Protein AF-I4C587-F1 (afdb_monomer_lite)

Organism: Desulfomonile tiedjei (strain ATCC 49306 / DSM 6799 / DCB-1) (NCBI:txid706587)

Radius of gyration: 23.55 Å; chains: 1; bounding box: 56×38×64 Å

pLDDT: mean 88.12, std 14.65, range [43.25, 98.5]

InterPro domains:
  IPR009875 PilZ domain [PF07238] (71-167)

Structure (mmCIF, N/CA/C/O backbone):
data_AF-I4C587-F1
#
_entry.id   AF-I4C587-F1
#
loop_
_atom_site.group_PDB
_atom_site.id
_atom_site.type_symbol
_atom_site.label_atom_id
_atom_site.label_alt_id
_atom_site.label_comp_id
_atom_site.label_asym_id
_atom_site.label_entity_id
_atom_site.label_seq_id
_atom_site.pdbx_PDB_ins_code
_atom_site.Cartn_x
_atom_site.Cartn_y
_atom_site.Cartn_z
_atom_site.occupancy
_atom_site.B_iso_or_equiv
_atom_site.auth_seq_id
_atom_site.auth_comp_id
_atom_site.auth_asym_id
_atom_site.auth_atom_id
_atom_site.pdbx_PDB_model_num
ATOM 1 N N . MET A 1 1 ? -19.694 -10.422 37.965 1.00 47.38 1 MET A N 1
ATOM 2 C CA . MET A 1 1 ? -20.805 -9.453 37.829 1.00 47.38 1 MET A CA 1
ATOM 3 C C . MET A 1 1 ? -20.218 -8.095 37.469 1.00 47.38 1 MET A C 1
ATOM 5 O O . MET A 1 1 ? -19.535 -7.509 38.295 1.00 47.38 1 MET A O 1
ATOM 9 N N . THR A 1 2 ? -20.396 -7.613 36.239 1.00 57.72 2 THR A N 1
ATOM 10 C CA . THR A 1 2 ? -19.932 -6.272 35.842 1.00 57.72 2 THR A CA 1
ATOM 11 C C . THR A 1 2 ? -20.963 -5.234 36.280 1.00 57.72 2 THR A C 1
ATOM 13 O O . THR A 1 2 ? -22.102 -5.265 35.811 1.00 57.72 2 THR A O 1
ATOM 16 N N . CYS A 1 3 ? -20.589 -4.334 37.190 1.00 66.44 3 CYS A N 1
ATOM 17 C CA . CYS A 1 3 ? -21.449 -3.233 3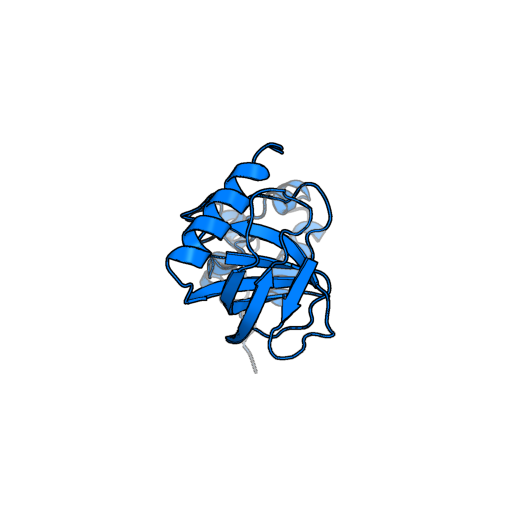7.618 1.00 66.44 3 CYS A CA 1
ATOM 18 C C . CYS A 1 3 ? -21.758 -2.332 36.408 1.00 66.44 3 CYS A C 1
ATOM 20 O O . CYS A 1 3 ? -20.849 -1.767 35.800 1.00 66.44 3 CYS A O 1
ATOM 22 N N . ARG A 1 4 ? -23.035 -2.234 36.009 1.00 71.19 4 ARG A N 1
ATOM 23 C CA . ARG A 1 4 ? -23.452 -1.359 34.904 1.00 71.19 4 ARG A CA 1
ATOM 24 C C . ARG A 1 4 ? -23.369 0.093 35.369 1.00 71.19 4 ARG A C 1
ATOM 26 O O . ARG A 1 4 ? -24.215 0.547 36.138 1.00 71.19 4 ARG A O 1
ATOM 33 N N . LYS A 1 5 ? -22.371 0.829 34.881 1.00 82.25 5 LYS A N 1
ATOM 34 C CA . LYS A 1 5 ? -22.248 2.273 35.107 1.00 82.25 5 LYS A CA 1
ATOM 35 C C . LYS A 1 5 ? -23.451 2.982 34.470 1.00 82.25 5 LYS A C 1
ATOM 37 O O . LYS A 1 5 ? -23.719 2.813 33.282 1.00 82.25 5 LYS A O 1
ATOM 42 N N . ARG A 1 6 ? -24.205 3.754 35.260 1.00 90.19 6 ARG A N 1
ATOM 43 C CA . ARG A 1 6 ? -25.280 4.615 34.744 1.00 90.19 6 ARG A CA 1
ATOM 44 C C . ARG A 1 6 ? -24.648 5.853 34.108 1.00 90.19 6 ARG A C 1
ATOM 46 O O . ARG A 1 6 ? -23.975 6.614 34.795 1.00 90.19 6 ARG A O 1
ATOM 53 N N . ILE A 1 7 ? -24.862 6.035 32.808 1.00 93.44 7 ILE A N 1
ATOM 54 C CA . ILE A 1 7 ? -24.404 7.204 32.047 1.00 93.44 7 ILE A CA 1
ATOM 55 C C . ILE A 1 7 ? -25.593 8.152 31.885 1.00 93.44 7 ILE A C 1
ATOM 57 O O . ILE A 1 7 ? -26.671 7.723 31.471 1.00 93.44 7 ILE A O 1
ATOM 61 N N . ARG A 1 8 ? -25.415 9.433 32.223 1.00 96.31 8 ARG A N 1
ATOM 62 C CA . ARG A 1 8 ? -26.424 10.467 31.966 1.00 96.31 8 ARG A CA 1
ATOM 63 C C . ARG A 1 8 ? -26.361 10.864 30.491 1.00 96.31 8 ARG A C 1
ATOM 65 O O . ARG A 1 8 ? -25.298 11.225 29.997 1.00 96.31 8 ARG A O 1
ATOM 72 N N . ALA A 1 9 ? -27.502 10.816 29.804 1.00 96.44 9 ALA A N 1
ATOM 73 C CA . ALA A 1 9 ? -27.590 11.109 28.371 1.00 96.44 9 ALA A CA 1
ATOM 74 C C . ALA A 1 9 ? -27.057 12.510 28.015 1.00 96.44 9 ALA A C 1
ATOM 76 O O . ALA A 1 9 ? -26.327 12.661 27.042 1.00 96.44 9 ALA A O 1
ATOM 77 N N . GLN A 1 10 ? -27.368 13.515 28.839 1.00 96.56 10 GLN A N 1
ATOM 78 C CA . GLN A 1 10 ? -26.943 14.901 28.621 1.00 96.56 10 GLN A CA 1
ATOM 79 C C . GLN A 1 10 ? -25.421 15.075 28.678 1.00 96.56 10 GLN A C 1
ATOM 81 O O . GLN A 1 10 ? -24.869 15.800 27.856 1.00 96.56 10 GLN A O 1
ATOM 86 N N . ASP A 1 11 ? -24.743 14.386 29.602 1.00 97.00 11 ASP A N 1
ATOM 87 C CA . ASP A 1 11 ? -23.282 14.439 29.692 1.00 97.00 11 ASP A CA 1
ATOM 88 C C . ASP A 1 11 ? -22.652 13.834 28.437 1.00 97.00 11 ASP A C 1
ATOM 90 O O . ASP A 1 11 ? -21.773 14.440 27.837 1.00 97.00 11 ASP A O 1
ATOM 94 N N . PHE A 1 12 ? -23.159 12.685 27.981 1.00 96.56 12 PHE A N 1
ATOM 95 C CA . PHE A 1 12 ? -22.670 12.045 26.759 1.00 96.56 12 PHE A CA 1
ATOM 96 C C . PHE A 1 12 ? -22.831 12.943 25.526 1.00 96.56 12 PHE A C 1
ATOM 98 O O . PHE A 1 12 ? -21.897 13.100 24.746 1.00 96.56 12 PHE A O 1
ATOM 105 N N . VAL A 1 13 ? -24.002 13.561 25.363 1.00 96.62 13 VAL A N 1
ATOM 106 C CA . VAL A 1 13 ? -24.297 14.437 24.219 1.00 96.62 13 VAL A CA 1
ATOM 107 C C . VAL A 1 13 ? -23.468 15.716 24.259 1.00 96.62 13 VAL A C 1
ATOM 109 O O . VAL A 1 13 ? -23.027 16.173 23.207 1.00 96.62 13 VAL A O 1
ATOM 112 N N . ARG A 1 14 ? -23.219 16.275 25.450 1.00 96.81 14 ARG A N 1
ATOM 113 C CA . ARG A 1 14 ? -22.329 17.431 25.619 1.00 96.81 14 ARG A CA 1
ATOM 114 C C . ARG A 1 14 ? -20.921 17.110 25.123 1.00 96.81 14 ARG A C 1
ATOM 116 O O . ARG A 1 14 ? -20.402 17.853 24.299 1.00 96.81 14 ARG A O 1
ATOM 123 N N . GLU A 1 15 ? -20.342 16.000 25.578 1.00 96.56 15 GLU A N 1
ATOM 124 C CA . GLU A 1 15 ? -18.999 15.588 25.152 1.00 96.56 15 GLU A CA 1
ATOM 125 C C . GLU A 1 15 ? -18.952 15.266 23.646 1.00 96.56 15 GLU A C 1
ATOM 127 O O . GLU A 1 15 ? -18.030 15.674 22.944 1.00 96.56 15 GLU A O 1
ATOM 132 N N . PHE A 1 16 ? -19.981 14.599 23.114 1.00 95.38 16 PHE A N 1
ATOM 133 C CA . PHE A 1 16 ? -20.087 14.304 21.683 1.00 95.38 16 PHE A CA 1
ATOM 134 C C . PHE A 1 16 ? -20.133 15.580 20.826 1.00 95.38 16 PHE A C 1
ATOM 136 O O . PHE A 1 16 ? -19.366 15.718 19.876 1.00 95.38 16 PHE A O 1
ATOM 143 N N . ARG A 1 17 ? -20.982 16.551 21.188 1.00 94.25 17 ARG A N 1
ATOM 144 C CA . ARG A 1 17 ? -21.097 17.836 20.475 1.00 94.25 17 ARG A CA 1
ATOM 145 C C . ARG A 1 17 ? -19.877 18.737 20.648 1.00 94.25 17 ARG A C 1
ATOM 147 O O . ARG A 1 17 ? -19.659 19.609 19.815 1.00 94.25 17 ARG A O 1
ATOM 154 N N . ALA A 1 18 ? -19.061 18.506 21.676 1.00 94.00 18 ALA A N 1
ATOM 155 C CA . ALA A 1 18 ? -17.746 19.129 21.808 1.00 94.00 18 ALA A CA 1
ATOM 156 C C . ALA A 1 18 ? -16.713 18.580 20.798 1.00 94.00 18 ALA A C 1
ATOM 158 O O . ALA A 1 18 ? -15.562 19.007 20.813 1.00 94.00 18 ALA A O 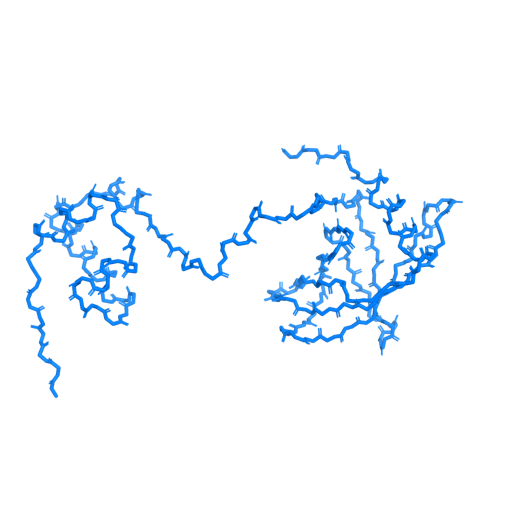1
ATOM 159 N N . GLY A 1 19 ? -17.110 17.647 19.923 1.00 92.06 19 GLY A N 1
ATOM 160 C CA . GLY A 1 19 ? -16.255 17.070 18.887 1.00 92.06 19 GLY A CA 1
ATOM 161 C C . GLY A 1 19 ? -15.406 15.899 19.377 1.00 92.06 19 GLY A C 1
ATOM 162 O O . GLY A 1 19 ? -14.441 15.536 18.705 1.00 92.06 19 GLY A O 1
ATOM 163 N N . MET A 1 20 ? -15.734 15.308 20.534 1.00 93.38 20 MET A N 1
ATOM 164 C CA . MET A 1 20 ? -14.995 14.152 21.031 1.00 93.38 20 MET A CA 1
ATOM 165 C C . MET A 1 20 ? -15.159 12.937 20.131 1.00 93.38 20 MET A C 1
ATOM 167 O O . MET A 1 20 ? -16.231 12.648 19.597 1.00 93.38 20 MET A O 1
ATOM 171 N N . THR A 1 21 ? -14.077 12.181 20.029 1.00 91.94 21 THR A N 1
ATOM 172 C CA . THR A 1 21 ? -14.002 11.023 19.148 1.00 91.94 21 THR A CA 1
ATOM 173 C C . THR A 1 21 ? -14.512 9.777 19.855 1.00 91.94 21 THR A C 1
ATOM 175 O O . THR A 1 21 ? -14.579 9.720 21.086 1.00 91.94 21 THR A O 1
ATOM 178 N N . ASP A 1 22 ? -14.853 8.738 19.093 1.00 93.50 22 ASP A N 1
ATOM 179 C CA . ASP A 1 22 ? -15.346 7.475 19.654 1.00 93.50 22 ASP A CA 1
ATOM 180 C C . ASP A 1 22 ? -14.417 6.911 20.743 1.00 93.50 22 ASP A C 1
ATOM 182 O O . ASP A 1 22 ? -14.885 6.456 21.785 1.00 93.50 22 ASP A O 1
ATOM 186 N N . VAL A 1 23 ? -13.098 6.995 20.539 1.00 89.62 23 VAL A N 1
ATOM 187 C CA . VAL A 1 23 ? -12.094 6.509 21.498 1.00 89.62 23 VAL A CA 1
ATOM 188 C C . VAL A 1 23 ? -12.107 7.345 22.779 1.00 89.62 23 VAL A C 1
ATOM 190 O O . VAL A 1 23 ? -12.062 6.793 23.882 1.00 89.62 23 VAL A O 1
ATOM 193 N N . GLN A 1 24 ? -12.200 8.670 22.654 1.00 93.38 24 GLN A N 1
ATOM 194 C CA . GLN A 1 24 ? -12.271 9.581 23.798 1.00 93.38 24 GLN A CA 1
ATOM 195 C C . GLN A 1 24 ? -13.558 9.365 24.600 1.00 93.38 24 GLN A C 1
ATOM 197 O O . GLN A 1 24 ? -13.505 9.227 25.825 1.00 93.38 24 GLN A O 1
ATOM 202 N N . LEU A 1 25 ? -14.695 9.237 23.911 1.00 95.25 25 LEU A N 1
ATOM 203 C CA . LEU A 1 25 ? -15.989 8.935 24.521 1.00 95.25 25 LEU A CA 1
ATOM 204 C C . LEU A 1 25 ? -15.951 7.584 25.240 1.00 95.25 25 LEU A C 1
ATOM 206 O O . LEU A 1 25 ? -16.343 7.488 26.404 1.00 95.25 25 LEU A O 1
ATOM 210 N N . MET A 1 26 ? -15.416 6.540 24.603 1.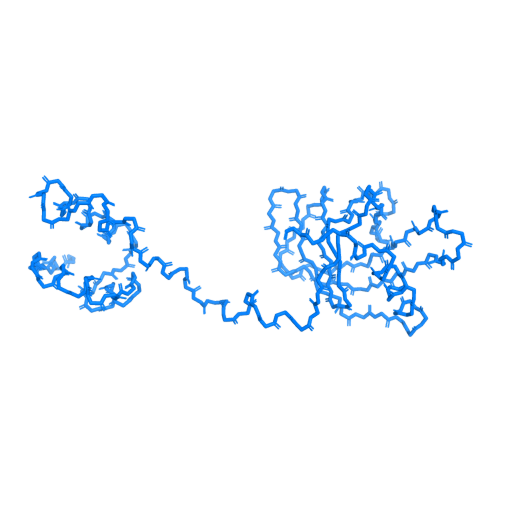00 93.50 26 MET A N 1
ATOM 211 C CA . MET A 1 26 ? -15.262 5.232 25.240 1.00 93.50 26 MET A CA 1
ATOM 212 C C . MET A 1 26 ? -14.400 5.313 26.502 1.00 93.50 26 MET A C 1
ATOM 214 O O . MET A 1 26 ? -14.783 4.771 27.539 1.00 93.50 26 MET A O 1
ATOM 218 N N . LYS A 1 27 ? -13.284 6.047 26.459 1.00 93.62 27 LYS A N 1
ATOM 219 C CA . LYS A 1 27 ? -12.387 6.224 27.606 1.00 93.62 27 LYS A CA 1
ATOM 220 C C . LYS A 1 27 ? -13.062 6.955 28.771 1.00 93.62 27 LYS A C 1
ATOM 222 O O . LYS A 1 27 ? -13.006 6.470 29.899 1.00 93.62 27 LYS A O 1
ATOM 227 N N . ILE A 1 28 ? -13.718 8.087 28.516 1.00 95.56 28 ILE A N 1
ATOM 228 C CA . ILE A 1 28 ? -14.365 8.911 29.555 1.00 95.56 28 ILE A CA 1
ATOM 229 C C . ILE A 1 28 ? -15.539 8.165 30.196 1.00 95.56 28 ILE A C 1
ATOM 231 O O . ILE A 1 28 ? -15.695 8.137 31.423 1.00 95.56 28 ILE A O 1
ATOM 235 N N . PHE A 1 29 ? -16.357 7.505 29.377 1.00 94.75 29 PHE A N 1
ATOM 236 C CA . PHE A 1 29 ? -17.538 6.800 29.864 1.00 94.75 29 PHE A CA 1
ATOM 237 C C . PHE A 1 29 ? -17.246 5.371 30.342 1.00 94.75 29 PHE A C 1
ATOM 239 O O . PHE A 1 29 ? -18.106 4.768 30.985 1.00 94.75 29 PHE A O 1
ATOM 246 N N . GLY A 1 30 ? -16.022 4.867 30.157 1.00 92.69 30 GLY A N 1
ATOM 247 C CA . GLY A 1 30 ? -15.606 3.528 30.582 1.00 92.69 30 GLY A CA 1
ATOM 248 C C . GLY A 1 30 ? -16.244 2.416 29.746 1.00 92.69 30 GLY A C 1
ATOM 249 O O . GLY A 1 30 ? -16.616 1.377 30.287 1.00 92.69 30 GLY A O 1
ATOM 250 N N . LEU A 1 31 ? -16.424 2.661 28.448 1.00 92.56 31 LEU A N 1
ATOM 251 C CA . LEU A 1 31 ? -16.945 1.691 27.492 1.00 92.56 31 LEU A CA 1
ATOM 252 C C . LEU A 1 31 ? -15.795 0.827 26.981 1.00 92.56 31 LEU A C 1
ATOM 254 O O . LEU A 1 31 ? -14.750 1.335 26.580 1.00 92.56 31 LEU A O 1
ATOM 258 N N . THR A 1 32 ? -15.999 -0.483 26.974 1.00 88.00 32 THR A N 1
ATOM 259 C CA . THR A 1 32 ? -14.961 -1.447 26.592 1.00 88.00 32 THR A CA 1
ATOM 260 C C . THR A 1 32 ? -15.031 -1.832 25.122 1.00 88.00 32 THR A C 1
ATOM 262 O O . THR A 1 32 ? -14.074 -2.394 24.600 1.00 88.00 32 THR A O 1
ATOM 265 N N . SER A 1 33 ? -16.158 -1.575 24.453 1.00 87.56 33 SER A N 1
ATOM 266 C CA . SER A 1 33 ? -16.363 -1.994 23.068 1.00 87.56 33 SER A CA 1
ATOM 267 C C . SER A 1 33 ? -17.168 -0.986 22.248 1.00 87.56 33 SER A C 1
ATOM 269 O O . SER A 1 33 ? -17.936 -0.176 22.780 1.00 87.56 33 SER A O 1
ATOM 271 N N . THR A 1 34 ? -17.003 -1.049 20.929 1.00 88.19 34 THR A N 1
ATOM 272 C CA . THR A 1 34 ? -17.724 -0.194 19.979 1.00 88.19 34 THR A CA 1
ATOM 273 C C . THR A 1 34 ? -19.208 -0.552 19.911 1.00 88.19 34 THR A C 1
ATOM 275 O O . THR A 1 34 ? -20.038 0.316 19.646 1.00 88.19 34 THR A O 1
ATOM 278 N N . GLU A 1 35 ? -19.592 -1.795 20.215 1.00 89.94 35 GLU A N 1
ATOM 279 C CA . GLU A 1 35 ? -20.997 -2.202 20.306 1.00 89.94 35 GLU A CA 1
ATOM 280 C C . GLU A 1 35 ? -21.722 -1.478 21.444 1.00 89.94 35 GLU A C 1
ATOM 282 O O . GLU A 1 35 ? -22.866 -1.055 21.268 1.00 89.94 35 GLU A O 1
ATOM 287 N N . GLN A 1 36 ? -21.057 -1.284 22.590 1.00 92.06 36 GLN A N 1
ATOM 288 C CA . GLN A 1 36 ? -21.614 -0.517 23.708 1.00 92.06 36 GLN A CA 1
ATOM 289 C C . GLN A 1 36 ? -21.831 0.946 23.317 1.00 92.06 36 GLN A C 1
ATOM 291 O O . GLN A 1 36 ? -22.908 1.493 23.560 1.00 92.06 36 GLN A O 1
ATOM 296 N N . LEU A 1 37 ? -20.846 1.553 22.650 1.00 94.44 37 LEU A N 1
ATOM 297 C CA . LEU A 1 37 ? -20.941 2.917 22.133 1.00 94.44 37 LEU A CA 1
ATOM 298 C C . LEU A 1 37 ? -22.088 3.056 21.116 1.00 94.44 37 LEU A C 1
ATOM 300 O O . LEU A 1 37 ? -22.939 3.934 21.242 1.00 94.44 37 LEU A O 1
ATOM 304 N N . ASN A 1 38 ? -22.183 2.133 20.157 1.00 94.31 38 ASN A N 1
ATOM 305 C CA . ASN A 1 38 ? -23.253 2.117 19.158 1.00 94.31 38 ASN A CA 1
ATOM 306 C C . ASN A 1 38 ? -24.640 1.861 19.770 1.00 94.31 38 ASN A C 1
ATOM 308 O O . ASN A 1 38 ? -25.644 2.308 19.216 1.00 94.31 38 ASN A O 1
ATOM 312 N N . SER A 1 39 ? -24.723 1.145 20.895 1.00 94.69 39 SER A N 1
ATOM 313 C CA . SER A 1 39 ? -25.975 0.984 21.644 1.00 94.69 39 SER A CA 1
ATOM 314 C C . SER A 1 39 ? -26.422 2.296 22.291 1.00 94.69 39 SER A C 1
ATOM 316 O O . SER A 1 39 ? -27.618 2.582 22.309 1.00 94.69 39 SER A O 1
ATOM 318 N N . ILE A 1 40 ? -25.482 3.106 22.791 1.00 95.50 40 ILE A N 1
ATOM 319 C CA . ILE A 1 40 ? -25.780 4.431 23.353 1.00 95.50 40 ILE A CA 1
ATOM 320 C C . ILE A 1 40 ? -26.287 5.364 22.253 1.00 95.50 40 ILE A C 1
ATOM 322 O O . ILE A 1 40 ? -27.357 5.942 22.413 1.00 95.50 40 ILE A O 1
ATOM 326 N N . PHE A 1 41 ? -25.585 5.445 21.119 1.00 95.88 41 PHE A N 1
ATOM 327 C CA . PHE A 1 41 ? -26.010 6.270 19.983 1.00 95.88 41 PHE A CA 1
ATOM 328 C C . PHE A 1 41 ? -27.415 5.917 19.486 1.00 95.88 41 PHE A C 1
ATOM 330 O O . PHE A 1 41 ? -28.230 6.815 19.304 1.00 95.88 41 PHE A O 1
ATOM 337 N N . ARG A 1 42 ? -27.730 4.621 19.351 1.00 96.38 42 ARG A N 1
ATOM 338 C CA . ARG A 1 42 ? -29.084 4.168 18.990 1.00 96.38 42 ARG A CA 1
ATOM 339 C C . ARG A 1 42 ? -30.140 4.662 19.978 1.00 96.38 42 ARG A C 1
ATOM 341 O 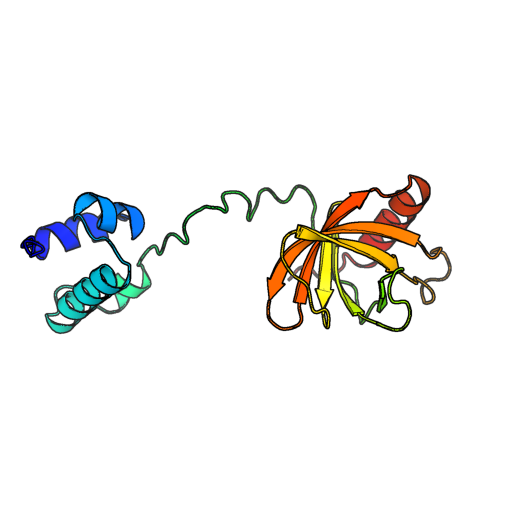O . ARG A 1 42 ? -31.096 5.296 19.567 1.00 96.38 42 ARG A O 1
ATOM 348 N N . LYS A 1 43 ? -29.920 4.488 21.284 1.00 96.31 43 LYS A N 1
ATOM 349 C CA . LYS A 1 43 ? -30.864 4.969 22.312 1.00 96.31 43 LYS A CA 1
ATOM 350 C C . LYS A 1 43 ? -31.050 6.490 22.297 1.00 96.31 43 LYS A C 1
ATOM 352 O O . LYS A 1 43 ? -32.132 6.978 22.612 1.00 96.31 43 LYS A O 1
ATOM 357 N N . LEU A 1 44 ? -29.999 7.245 21.980 1.00 96.75 44 LEU A N 1
ATOM 358 C CA . LEU A 1 44 ? -30.064 8.706 21.875 1.00 96.75 44 LEU A CA 1
ATOM 359 C C . LEU A 1 44 ? -30.817 9.173 20.621 1.00 96.75 44 LEU A C 1
ATOM 361 O O . LEU A 1 44 ? -31.526 10.173 20.700 1.00 96.75 44 LEU A O 1
ATOM 365 N N . LEU A 1 45 ? -30.703 8.439 19.510 1.00 95.81 45 LEU A N 1
ATOM 366 C CA . LEU A 1 45 ? -31.521 8.648 18.311 1.00 95.81 45 LEU A CA 1
ATOM 367 C C . LEU A 1 45 ? -32.990 8.302 18.573 1.00 95.81 45 LEU A C 1
ATOM 369 O O . LEU A 1 45 ? -33.864 9.125 18.322 1.00 95.81 45 LEU A O 1
ATOM 373 N N . ASP A 1 46 ? -33.257 7.131 19.159 1.00 96.38 46 ASP A N 1
ATOM 374 C CA . ASP A 1 46 ? -34.618 6.654 19.450 1.00 96.38 46 ASP A CA 1
ATOM 375 C C . ASP A 1 46 ? -35.375 7.593 20.408 1.00 96.38 46 ASP A C 1
ATOM 377 O O . ASP A 1 46 ? -36.600 7.668 20.384 1.00 96.38 46 ASP A O 1
ATOM 381 N N . SER A 1 47 ? -34.647 8.320 21.264 1.00 96.38 47 SER A N 1
ATOM 382 C CA . SER A 1 47 ? -35.213 9.320 22.182 1.00 96.38 47 SER A CA 1
ATOM 383 C C . SER A 1 47 ? -35.287 10.736 21.602 1.00 96.38 47 SER A C 1
ATOM 385 O O . SER A 1 47 ? -35.760 11.640 22.289 1.00 96.38 47 SER A O 1
ATOM 387 N N . GLY A 1 48 ? -34.812 10.954 20.371 1.00 95.44 48 GLY A N 1
ATOM 388 C CA . GLY A 1 48 ? -34.800 12.260 19.707 1.00 95.44 48 GLY A CA 1
ATOM 389 C C . GLY A 1 48 ? -33.818 13.276 20.301 1.00 95.44 48 GLY A C 1
ATOM 390 O O . GLY A 1 48 ? -33.883 14.457 19.969 1.00 95.44 48 GLY A O 1
ATOM 391 N N . ILE A 1 49 ? -32.915 12.850 21.192 1.00 96.94 49 ILE A N 1
ATOM 392 C CA . ILE A 1 49 ? -31.894 13.732 21.781 1.00 96.94 49 ILE A CA 1
ATOM 393 C C . ILE A 1 49 ? -30.795 14.035 20.753 1.00 96.94 49 ILE A C 1
ATOM 395 O O . ILE A 1 49 ? -30.275 15.154 20.704 1.00 96.94 49 ILE A O 1
ATOM 399 N N . LEU A 1 50 ? -30.452 13.029 19.944 1.00 95.94 50 LEU A N 1
ATOM 400 C CA . LEU A 1 50 ? -29.642 13.176 18.739 1.00 95.94 50 LEU A CA 1
ATOM 401 C C . LEU A 1 50 ? -30.530 12.989 17.512 1.00 95.94 50 LEU A C 1
ATOM 403 O O . LEU A 1 50 ? -31.483 12.213 17.543 1.00 95.94 50 LEU A O 1
ATOM 407 N N . ASN A 1 51 ? -30.183 13.667 16.424 1.00 95.50 51 ASN A N 1
ATOM 408 C CA . ASN A 1 51 ? -30.777 13.434 15.110 1.00 95.50 51 ASN A CA 1
ATOM 409 C C . ASN A 1 51 ? -29.768 12.759 14.159 1.00 95.50 51 ASN A C 1
ATOM 411 O O . ASN A 1 51 ? -28.598 12.559 14.493 1.00 95.50 51 ASN A O 1
ATOM 415 N N . GLU A 1 52 ? -30.212 12.386 12.959 1.00 91.12 52 GLU A N 1
ATOM 416 C CA . GLU A 1 52 ? -29.339 11.743 11.966 1.00 91.12 52 GLU A CA 1
ATOM 417 C C . GLU A 1 52 ? -28.177 12.644 11.522 1.00 91.12 52 GLU A C 1
ATOM 419 O O . GLU A 1 52 ? -27.091 12.146 11.234 1.00 91.12 52 GLU A O 1
ATOM 424 N N . PHE A 1 53 ? -28.367 13.968 11.526 1.00 87.50 53 PHE A N 1
ATOM 425 C CA . PHE A 1 53 ? -27.329 14.936 11.169 1.00 87.50 53 PHE A CA 1
ATOM 426 C C . PHE A 1 53 ? -26.217 15.008 12.225 1.00 87.50 53 PHE A C 1
ATOM 428 O O . PHE A 1 53 ? -25.037 15.054 11.879 1.00 87.50 53 PHE A O 1
ATOM 435 N N . ASP A 1 54 ? -26.570 14.944 13.511 1.00 91.25 54 ASP A N 1
ATOM 436 C CA . ASP A 1 54 ? -25.611 14.806 14.607 1.00 91.25 54 ASP A CA 1
ATOM 437 C C . ASP A 1 54 ? -24.742 13.556 14.383 1.00 91.25 54 ASP A C 1
ATOM 439 O O . ASP A 1 54 ? -23.520 13.615 14.504 1.00 91.25 54 ASP A O 1
ATOM 443 N N . LEU A 1 55 ? -25.357 12.430 13.992 1.00 89.25 55 LEU A N 1
ATOM 444 C CA . LEU A 1 55 ? -24.634 11.184 13.733 1.00 89.25 55 LEU A CA 1
ATOM 445 C C . LEU A 1 55 ? -23.799 11.214 12.449 1.00 89.25 55 LEU A C 1
ATOM 447 O O . LEU A 1 55 ? -22.746 10.585 12.406 1.00 89.25 55 LEU A O 1
ATOM 451 N N . ALA A 1 56 ? -24.247 11.923 11.413 1.00 84.06 56 ALA A N 1
ATOM 452 C CA . ALA A 1 56 ? -23.495 12.090 10.171 1.00 84.06 56 ALA A CA 1
ATOM 453 C C . ALA A 1 56 ? -22.189 12.869 10.400 1.00 84.06 56 ALA A C 1
ATOM 455 O O . ALA A 1 56 ? -21.178 12.576 9.768 1.00 84.06 56 ALA A O 1
ATOM 456 N N . ASN A 1 57 ? -22.195 13.799 11.360 1.00 82.62 57 ASN A N 1
ATOM 457 C CA . ASN A 1 57 ? -21.013 14.541 11.802 1.00 82.62 57 ASN A CA 1
ATOM 458 C C . ASN A 1 57 ? -20.185 13.799 12.859 1.00 82.62 57 ASN A C 1
ATOM 460 O O . ASN A 1 57 ? -19.237 14.360 13.408 1.00 82.62 57 ASN A O 1
ATOM 464 N N . ARG A 1 58 ? -20.526 12.543 13.172 1.00 86.00 58 ARG A N 1
ATOM 465 C CA . ARG A 1 58 ? -19.744 11.726 14.096 1.00 86.00 58 ARG A CA 1
ATOM 466 C C . ARG A 1 58 ? -18.339 11.554 13.539 1.00 86.00 58 ARG A C 1
ATOM 468 O O . ARG A 1 58 ? -18.120 10.830 12.568 1.00 86.00 58 ARG A O 1
ATOM 475 N N . THR A 1 59 ? -17.375 12.149 14.229 1.00 71.56 59 THR A N 1
ATOM 476 C CA . THR A 1 59 ? -15.956 11.900 14.004 1.00 71.56 59 THR A CA 1
ATOM 477 C C . THR A 1 59 ? -15.632 10.492 14.489 1.00 71.56 59 THR A C 1
ATOM 479 O O . THR A 1 59 ? -15.152 10.278 15.605 1.00 71.56 59 THR A O 1
ATOM 482 N N . THR A 1 60 ? -15.901 9.492 13.648 1.00 70.69 60 THR A N 1
ATOM 483 C CA . THR A 1 60 ? -15.253 8.198 13.804 1.00 70.69 60 THR A CA 1
ATOM 484 C C . THR A 1 60 ? -13.777 8.441 13.536 1.00 70.69 60 THR A C 1
ATOM 486 O O . THR A 1 60 ? -13.327 8.392 12.388 1.00 70.69 60 THR A O 1
ATOM 489 N N . GLU A 1 61 ? -13.006 8.716 14.586 1.00 58.41 61 GLU A N 1
ATOM 490 C CA . GLU A 1 61 ? -11.593 8.386 14.556 1.00 58.41 61 GLU A CA 1
ATOM 491 C C . GLU A 1 61 ? -11.537 6.886 14.276 1.00 58.41 61 GLU A C 1
ATOM 493 O O . GLU A 1 61 ? -11.627 6.041 15.166 1.00 58.41 61 GLU A O 1
ATOM 498 N N . ARG A 1 62 ? -11.383 6.532 12.995 1.00 47.12 62 ARG A N 1
ATOM 499 C CA . ARG A 1 62 ? -10.525 5.405 12.663 1.00 47.12 62 ARG A CA 1
ATOM 500 C C . ARG A 1 62 ? -9.279 5.655 13.488 1.00 47.12 62 ARG A C 1
ATOM 502 O O . ARG A 1 62 ? -8.596 6.634 13.205 1.00 47.12 62 ARG A O 1
ATOM 509 N N . ILE A 1 63 ? -9.068 4.835 14.520 1.00 45.25 63 ILE A N 1
ATOM 510 C CA . ILE A 1 63 ? -7.862 4.827 15.346 1.00 45.25 63 ILE A CA 1
ATOM 511 C C . ILE A 1 63 ? -6.705 5.221 14.428 1.00 45.25 63 ILE A C 1
ATOM 513 O O . ILE A 1 63 ? -6.473 4.508 13.440 1.00 45.25 63 ILE A O 1
ATOM 517 N N . PRO A 1 64 ? -6.027 6.352 14.663 1.00 43.41 64 PRO A N 1
ATOM 518 C CA . PRO A 1 64 ? -4.827 6.668 13.932 1.00 43.41 64 PRO A CA 1
ATOM 519 C C . PRO A 1 64 ? -3.724 5.749 14.465 1.00 43.41 64 PRO A C 1
ATOM 521 O O . PRO A 1 64 ? -2.769 6.180 15.086 1.00 43.41 64 PRO A O 1
ATOM 524 N N . ASP A 1 65 ? -3.817 4.471 14.106 1.00 43.25 65 ASP A N 1
ATOM 525 C CA . ASP A 1 65 ? -2.644 3.675 13.745 1.00 43.25 65 ASP A CA 1
ATOM 526 C C . ASP A 1 65 ? -2.126 4.123 12.352 1.00 43.25 65 ASP A C 1
ATOM 528 O O . ASP A 1 65 ? -1.326 3.464 11.696 1.00 43.25 65 ASP A O 1
ATOM 532 N N . VAL A 1 66 ? -2.649 5.256 11.859 1.00 49.34 66 VAL A N 1
ATOM 533 C CA . VAL A 1 66 ? -2.386 5.883 10.575 1.00 49.34 66 VAL A CA 1
ATOM 534 C C . VAL A 1 66 ? -2.398 7.409 10.740 1.00 49.34 66 VAL A C 1
ATOM 536 O O . VAL A 1 66 ? -3.249 8.104 10.196 1.00 49.34 66 VAL A O 1
ATOM 539 N N . VAL A 1 67 ? -1.401 7.939 11.450 1.00 46.03 67 VAL A N 1
ATOM 540 C CA . VAL A 1 67 ? -0.875 9.295 11.171 1.00 46.03 67 VAL A CA 1
ATOM 541 C C . VAL A 1 67 ? -0.168 9.328 9.794 1.00 46.03 67 VAL A C 1
ATOM 543 O O . VAL A 1 67 ? 0.297 10.360 9.338 1.00 46.03 67 VAL A O 1
ATOM 546 N N . ASP A 1 68 ? -0.149 8.213 9.058 1.00 47.44 68 ASP A N 1
ATOM 547 C CA . ASP A 1 68 ? 0.583 8.048 7.801 1.00 47.44 68 ASP A CA 1
ATOM 548 C C . ASP A 1 68 ? -0.337 7.794 6.591 1.00 47.44 68 ASP A C 1
ATOM 550 O O . ASP A 1 68 ? -0.141 6.870 5.800 1.00 47.44 68 ASP A O 1
ATOM 554 N N . ARG A 1 69 ? -1.436 8.551 6.469 1.00 48.50 69 ARG A N 1
ATOM 555 C CA . ARG A 1 69 ? -2.243 8.535 5.230 1.00 48.50 69 ARG A CA 1
ATOM 556 C C . ARG A 1 69 ? -1.853 9.637 4.254 1.00 48.50 69 ARG A C 1
ATOM 558 O O . ARG A 1 69 ? -2.041 9.418 3.062 1.00 48.50 69 ARG A O 1
ATOM 565 N N . ASP A 1 70 ? -1.224 10.707 4.742 1.00 48.59 70 ASP A N 1
ATOM 566 C CA . ASP A 1 70 ? -0.794 11.843 3.916 1.00 48.59 70 ASP A CA 1
ATOM 567 C C . ASP A 1 70 ? 0.641 12.331 4.173 1.00 48.59 70 ASP A C 1
ATOM 569 O O . ASP A 1 70 ? 1.051 13.357 3.646 1.00 48.59 70 ASP A O 1
ATOM 573 N N . LEU A 1 71 ? 1.462 11.560 4.896 1.00 49.66 71 LEU A N 1
ATOM 574 C CA . LEU A 1 71 ? 2.924 11.710 4.825 1.00 49.66 71 LEU A CA 1
ATOM 575 C C . LEU A 1 71 ? 3.522 10.818 3.738 1.00 49.66 71 LEU A C 1
ATOM 577 O O . LEU A 1 71 ? 4.699 10.457 3.798 1.00 49.66 71 LEU A O 1
ATOM 581 N N . ARG A 1 72 ? 2.728 10.451 2.722 1.00 63.62 72 ARG A N 1
ATOM 582 C CA . ARG A 1 72 ? 3.274 9.748 1.565 1.00 63.62 72 ARG A CA 1
ATOM 583 C C . ARG A 1 72 ? 4.356 10.627 0.964 1.00 63.62 72 ARG A C 1
ATOM 585 O O . ARG A 1 72 ? 4.076 11.634 0.324 1.00 63.62 72 ARG A O 1
ATOM 592 N N . ARG A 1 73 ? 5.602 10.209 1.169 1.00 74.81 73 ARG A N 1
ATOM 593 C CA . ARG A 1 73 ? 6.780 10.921 0.679 1.00 74.81 73 ARG A CA 1
ATOM 594 C C . ARG A 1 73 ? 6.767 11.042 -0.844 1.00 74.81 73 ARG A C 1
ATOM 596 O O . ARG A 1 73 ? 7.337 11.986 -1.382 1.00 74.81 73 ARG A O 1
ATOM 603 N N . PHE A 1 74 ? 6.110 10.102 -1.524 1.00 78.38 74 PHE A N 1
ATOM 604 C CA . PHE A 1 74 ? 6.080 10.015 -2.976 1.00 78.38 74 PHE A CA 1
ATOM 605 C C . PHE A 1 74 ? 4.651 9.976 -3.519 1.00 78.38 74 PHE A C 1
ATOM 607 O O . PHE A 1 74 ? 3.788 9.235 -3.033 1.00 78.38 74 PHE A O 1
ATOM 614 N N . ARG A 1 75 ? 4.422 10.755 -4.582 1.00 85.25 75 ARG A N 1
ATOM 615 C CA . ARG A 1 75 ? 3.197 10.701 -5.383 1.00 85.25 75 ARG A CA 1
ATOM 616 C C . ARG A 1 75 ? 3.104 9.321 -6.039 1.00 85.25 75 ARG A C 1
ATOM 618 O O . ARG A 1 75 ? 4.091 8.815 -6.572 1.00 85.25 75 ARG A O 1
ATOM 625 N N . ARG A 1 76 ? 1.922 8.706 -5.992 1.00 87.94 76 ARG A N 1
ATOM 626 C CA . ARG A 1 76 ? 1.664 7.438 -6.681 1.00 87.94 76 ARG A CA 1
ATOM 627 C C . ARG A 1 76 ? 1.177 7.709 -8.093 1.00 87.94 76 ARG A C 1
ATOM 629 O O . ARG A 1 76 ? 0.287 8.536 -8.276 1.00 87.94 76 ARG A O 1
ATOM 636 N N . SER A 1 77 ? 1.725 6.978 -9.050 1.00 89.56 77 SER A N 1
ATOM 637 C CA . SER A 1 77 ? 1.292 7.002 -10.443 1.00 89.56 77 SER A CA 1
ATOM 638 C C . SER A 1 77 ? 0.428 5.783 -10.736 1.00 89.56 77 SER A C 1
ATOM 640 O O . SER A 1 77 ? 0.729 4.675 -10.284 1.00 89.56 77 SER A O 1
ATOM 642 N N . LYS A 1 78 ? -0.662 5.994 -11.475 1.00 91.19 78 LYS A N 1
ATOM 643 C CA . LYS A 1 78 ? -1.544 4.930 -11.956 1.00 91.19 78 LYS A CA 1
ATOM 644 C C . LYS A 1 78 ? -1.197 4.659 -13.418 1.00 91.19 78 LYS A C 1
ATOM 646 O O . LYS A 1 78 ? -1.319 5.582 -14.222 1.00 91.19 78 LYS A O 1
ATOM 651 N N . PRO A 1 79 ? -0.754 3.446 -13.775 1.00 87.69 79 PRO A N 1
ATOM 652 C CA . PRO A 1 79 ? -0.492 3.125 -15.166 1.00 87.69 79 PRO A CA 1
ATOM 653 C C . PRO A 1 79 ? -1.736 3.311 -16.044 1.00 87.69 79 PRO A C 1
ATOM 655 O O . PRO A 1 79 ? -2.853 2.996 -15.632 1.00 87.69 79 PRO A O 1
ATOM 658 N N . LEU A 1 80 ? -1.536 3.807 -17.265 1.00 82.94 80 LEU A N 1
ATOM 659 C CA . LEU A 1 80 ? -2.562 3.813 -18.302 1.00 82.94 80 LEU A CA 1
ATOM 660 C C . LEU A 1 80 ? -2.643 2.390 -18.865 1.00 82.94 80 LEU A C 1
ATOM 662 O O . LEU A 1 80 ? -1.805 1.992 -19.668 1.00 82.94 80 LEU A O 1
ATOM 666 N N . GLY A 1 81 ? -3.622 1.616 -18.400 1.00 86.06 81 GLY A N 1
ATOM 667 C CA . GLY A 1 81 ? -3.824 0.224 -18.807 1.00 86.06 81 GLY A CA 1
ATOM 668 C C . GLY A 1 81 ? -3.280 -0.808 -17.815 1.00 86.06 81 GLY A C 1
ATOM 669 O O . GLY A 1 81 ? -2.836 -0.487 -16.713 1.00 86.06 81 GLY A O 1
ATOM 670 N N . ASN A 1 82 ? -3.363 -2.081 -18.205 1.00 91.06 82 ASN A N 1
ATOM 671 C CA . ASN A 1 82 ? -2.922 -3.195 -17.373 1.00 91.06 82 ASN A CA 1
ATOM 672 C C . ASN A 1 82 ? -1.424 -3.413 -17.569 1.00 91.06 82 ASN A C 1
ATOM 674 O O . ASN A 1 82 ? -1.019 -3.993 -18.571 1.00 91.06 82 ASN A O 1
ATOM 678 N N . VAL A 1 83 ? -0.607 -2.999 -16.603 1.00 92.94 83 VAL A N 1
ATOM 679 C CA . VAL A 1 83 ? 0.810 -3.376 -16.604 1.00 92.94 83 VAL A CA 1
ATOM 680 C C . VAL A 1 83 ? 0.975 -4.693 -15.846 1.00 92.94 83 VAL A C 1
ATOM 682 O O . VAL A 1 83 ? 0.674 -4.727 -14.645 1.00 92.94 83 VAL A O 1
ATOM 685 N N . PRO A 1 84 ? 1.449 -5.768 -16.501 1.00 95.19 84 PRO A N 1
ATOM 686 C CA . PRO A 1 84 ? 1.659 -7.042 -15.839 1.00 95.19 84 PRO A CA 1
ATOM 687 C C . PRO A 1 84 ? 2.878 -6.986 -14.911 1.00 95.19 84 PRO A C 1
ATOM 689 O O . PRO A 1 84 ? 3.928 -6.428 -15.245 1.00 95.19 84 PRO A O 1
ATOM 692 N N . VAL A 1 85 ? 2.750 -7.615 -13.746 1.00 96.56 85 VAL A N 1
ATOM 693 C CA . VAL A 1 85 ? 3.845 -7.848 -12.800 1.00 96.56 85 VAL A CA 1
ATOM 694 C C . VAL A 1 85 ? 3.844 -9.311 -12.376 1.00 96.56 85 VAL A C 1
ATOM 696 O O . VAL A 1 85 ? 2.789 -9.893 -12.135 1.00 96.56 85 VAL A O 1
ATOM 699 N N . TYR A 1 86 ? 5.031 -9.902 -12.290 1.00 97.31 86 TYR A N 1
ATOM 700 C CA . TYR A 1 86 ? 5.225 -11.321 -11.990 1.00 97.31 86 TYR A CA 1
ATOM 701 C C . TYR A 1 86 ? 5.952 -11.477 -10.657 1.00 97.31 86 TYR A C 1
ATOM 703 O O . TYR A 1 86 ? 6.768 -10.626 -10.300 1.00 97.31 86 TYR A O 1
ATOM 711 N N . ASP A 1 87 ? 5.690 -12.563 -9.934 1.00 97.31 87 ASP A N 1
ATOM 712 C CA . ASP A 1 87 ? 6.526 -12.975 -8.802 1.00 97.31 87 ASP A CA 1
ATOM 713 C C . ASP A 1 87 ? 7.663 -13.853 -9.328 1.00 97.31 87 ASP A C 1
ATOM 715 O O . ASP A 1 87 ? 7.424 -14.836 -10.022 1.00 97.31 87 ASP A O 1
ATOM 719 N N . MET A 1 88 ? 8.914 -13.525 -9.016 1.00 96.94 88 MET A N 1
ATOM 720 C CA . MET A 1 88 ? 10.051 -14.329 -9.472 1.00 96.94 88 MET A CA 1
ATOM 721 C C . MET A 1 88 ? 10.084 -15.732 -8.852 1.00 96.94 88 MET A C 1
ATOM 723 O O . MET A 1 88 ? 10.718 -16.620 -9.417 1.00 96.94 88 MET A O 1
ATOM 727 N N . ASN A 1 89 ? 9.391 -15.949 -7.731 1.00 95.56 89 ASN A N 1
ATOM 728 C CA . ASN A 1 89 ? 9.249 -17.275 -7.126 1.00 95.56 89 ASN A CA 1
ATOM 729 C C . ASN A 1 89 ? 8.103 -18.089 -7.748 1.00 95.56 89 ASN A C 1
ATOM 731 O O . ASN A 1 89 ? 8.025 -19.295 -7.530 1.00 95.56 89 ASN A O 1
ATOM 735 N N . ASP A 1 90 ? 7.221 -17.439 -8.512 1.00 95.38 90 ASP A N 1
ATOM 736 C CA . ASP A 1 90 ? 6.116 -18.066 -9.232 1.00 95.38 90 ASP A CA 1
ATOM 737 C C . ASP A 1 90 ? 5.852 -17.314 -10.543 1.00 95.38 90 ASP A C 1
ATOM 739 O O . ASP A 1 90 ? 4.934 -16.499 -10.672 1.00 95.38 90 ASP A O 1
ATOM 743 N N . VAL A 1 91 ? 6.701 -17.594 -11.531 1.00 87.12 91 VAL A N 1
ATOM 744 C CA . VAL A 1 91 ? 6.704 -16.899 -12.826 1.00 87.12 91 VAL A CA 1
ATOM 745 C C . VAL A 1 91 ? 5.452 -17.157 -13.671 1.00 87.12 91 VAL A C 1
ATOM 747 O O . VAL A 1 91 ? 5.251 -16.471 -14.672 1.00 87.12 91 VAL A O 1
ATOM 750 N N . PHE A 1 92 ? 4.617 -18.129 -13.290 1.00 92.12 92 PHE A N 1
ATOM 751 C CA . PHE A 1 92 ? 3.350 -18.427 -13.963 1.00 92.12 92 PHE A CA 1
ATOM 752 C C . PHE A 1 92 ? 2.195 -17.569 -13.445 1.00 92.12 92 PHE A C 1
ATOM 754 O O . PHE A 1 92 ? 1.167 -17.455 -14.114 1.00 92.12 92 PHE A O 1
ATOM 761 N N . SER A 1 93 ? 2.360 -16.949 -12.277 1.00 93.94 93 SER A N 1
ATOM 762 C CA . SER A 1 93 ? 1.372 -16.036 -11.722 1.00 93.94 93 SER A CA 1
ATOM 763 C C . SER A 1 93 ? 1.562 -14.626 -12.279 1.00 93.94 93 SER A C 1
ATOM 765 O O . SER A 1 93 ? 2.518 -13.921 -11.949 1.00 93.94 93 SER A O 1
ATOM 767 N N . GLU A 1 94 ? 0.611 -14.202 -13.110 1.00 96.06 94 GLU A N 1
ATOM 768 C CA . GLU A 1 94 ? 0.516 -12.833 -13.612 1.00 96.06 94 GLU A CA 1
ATOM 769 C C . GLU A 1 94 ? -0.412 -11.990 -12.725 1.00 96.06 94 GLU A C 1
ATOM 771 O O . GLU A 1 94 ? -1.570 -12.340 -12.469 1.00 96.06 94 GLU A O 1
ATOM 776 N N . PHE A 1 95 ? 0.088 -10.839 -12.284 1.00 96.81 95 PHE A N 1
ATOM 777 C CA . PHE A 1 95 ? -0.659 -9.844 -11.522 1.00 96.81 95 PHE A CA 1
ATOM 778 C C . PHE A 1 95 ? -0.690 -8.501 -12.255 1.00 96.81 95 PHE A C 1
ATOM 780 O O . PHE A 1 95 ? 0.001 -8.310 -13.250 1.00 96.81 95 PHE A O 1
ATOM 787 N N . ILE A 1 96 ? -1.472 -7.542 -11.749 1.00 96.19 96 ILE A N 1
ATOM 788 C CA . ILE A 1 96 ? -1.632 -6.224 -12.387 1.00 96.19 96 ILE A CA 1
ATOM 789 C C . ILE A 1 96 ? -1.158 -5.117 -11.451 1.00 96.19 96 ILE A C 1
ATOM 791 O O . ILE A 1 96 ? -1.564 -5.070 -10.287 1.00 96.19 96 ILE A O 1
ATOM 795 N N . VAL A 1 97 ? -0.343 -4.194 -11.960 1.00 95.81 97 VAL A N 1
ATOM 796 C CA . VAL A 1 97 ? 0.024 -2.965 -11.246 1.00 95.81 97 VAL A CA 1
ATOM 797 C C . VAL A 1 97 ? -1.171 -2.006 -11.223 1.00 95.81 97 VAL A C 1
ATOM 799 O O . VAL A 1 97 ? -1.629 -1.552 -12.265 1.00 95.81 97 VAL A O 1
ATOM 802 N N . MET A 1 98 ? -1.669 -1.684 -10.027 1.00 95.62 98 MET A N 1
ATOM 803 C CA . MET A 1 98 ? -2.796 -0.762 -9.819 1.00 95.62 98 MET A CA 1
ATOM 804 C C . MET A 1 98 ? -2.327 0.671 -9.546 1.00 95.62 98 MET A C 1
ATOM 806 O O . MET A 1 98 ? -2.946 1.630 -9.995 1.00 95.62 98 MET A O 1
ATOM 810 N N . ASP A 1 99 ? -1.262 0.812 -8.755 1.00 95.00 99 ASP A N 1
ATOM 811 C CA . ASP A 1 99 ? -0.539 2.063 -8.532 1.00 95.00 99 ASP A CA 1
ATOM 812 C C . ASP A 1 99 ? 0.916 1.757 -8.155 1.00 95.00 99 ASP A C 1
ATOM 814 O O . ASP A 1 99 ? 1.220 0.662 -7.674 1.00 95.00 99 ASP A O 1
ATOM 818 N N . ILE A 1 100 ? 1.822 2.702 -8.405 1.00 95.56 100 ILE A N 1
ATOM 819 C CA . ILE A 1 100 ? 3.248 2.552 -8.104 1.00 95.56 100 ILE A CA 1
ATOM 820 C C . ILE A 1 100 ? 3.882 3.890 -7.700 1.00 95.56 100 ILE A C 1
ATOM 822 O O . ILE A 1 100 ? 3.494 4.953 -8.185 1.00 95.56 100 ILE A O 1
ATOM 826 N N . SER A 1 101 ? 4.858 3.841 -6.802 1.00 95.44 101 SER A N 1
ATOM 827 C CA . SER A 1 101 ? 5.716 4.951 -6.375 1.00 95.44 101 SER A CA 1
ATOM 828 C C . SER A 1 101 ? 7.167 4.473 -6.263 1.00 95.44 101 SER A C 1
ATOM 830 O O . SER A 1 101 ? 7.459 3.295 -6.461 1.00 95.44 101 SER A O 1
ATOM 832 N N . GLU A 1 102 ? 8.094 5.380 -5.944 1.00 95.56 102 GLU A N 1
ATOM 833 C CA . GLU A 1 102 ? 9.511 5.026 -5.749 1.00 95.56 102 GLU A CA 1
ATOM 834 C C . GLU A 1 102 ? 9.733 4.066 -4.562 1.00 95.56 102 GLU A C 1
ATOM 836 O O . GLU A 1 102 ? 10.738 3.364 -4.512 1.00 95.56 102 GLU A O 1
ATOM 841 N N . ASP A 1 103 ? 8.794 4.015 -3.614 1.00 96.56 103 ASP A N 1
ATOM 842 C CA . ASP A 1 103 ? 8.886 3.254 -2.365 1.00 96.56 103 ASP A CA 1
ATOM 843 C C . ASP A 1 103 ? 7.848 2.128 -2.231 1.00 96.56 103 ASP A C 1
ATOM 845 O O . ASP A 1 103 ? 7.842 1.398 -1.234 1.00 96.56 103 ASP A O 1
ATOM 849 N N . GLY A 1 104 ? 6.952 1.958 -3.203 1.00 97.19 104 GLY A N 1
ATOM 850 C CA . GLY A 1 104 ? 5.850 1.021 -3.053 1.00 97.19 104 GLY A CA 1
ATOM 851 C C . GLY A 1 104 ? 5.080 0.727 -4.327 1.00 97.19 104 GLY A C 1
ATOM 852 O O . GLY A 1 104 ? 5.159 1.429 -5.328 1.00 97.19 104 GLY A O 1
ATOM 853 N N . ILE A 1 105 ? 4.300 -0.345 -4.262 1.00 97.50 105 ILE A N 1
ATOM 854 C CA . ILE A 1 105 ? 3.455 -0.806 -5.357 1.00 97.50 105 ILE A CA 1
ATOM 855 C C . ILE A 1 105 ? 2.152 -1.379 -4.807 1.00 97.50 105 ILE A C 1
ATOM 857 O O . ILE A 1 105 ? 2.138 -2.099 -3.807 1.00 97.50 105 ILE A O 1
ATOM 861 N N . LYS A 1 106 ? 1.034 -1.073 -5.460 1.00 97.44 106 LYS A N 1
ATOM 862 C CA . LYS A 1 106 ? -0.240 -1.758 -5.256 1.00 97.44 106 LYS A CA 1
ATOM 863 C C . LYS A 1 106 ? -0.470 -2.720 -6.404 1.00 97.44 106 LYS A C 1
ATOM 865 O O . LYS A 1 106 ? -0.485 -2.324 -7.566 1.00 97.44 106 LYS A O 1
ATOM 870 N N . VAL A 1 107 ? -0.709 -3.974 -6.055 1.00 97.88 107 VAL A N 1
ATOM 871 C CA . VAL A 1 107 ? -0.874 -5.074 -6.999 1.00 97.88 107 VAL A CA 1
ATOM 872 C C . VAL A 1 107 ? -2.283 -5.648 -6.862 1.00 97.88 107 VAL A C 1
ATOM 874 O O . VAL A 1 107 ? -2.775 -5.862 -5.751 1.00 97.88 107 VAL A O 1
ATOM 877 N N . GLY A 1 108 ? -2.954 -5.857 -7.991 1.00 97.50 108 GLY A N 1
ATOM 878 C CA . GLY A 1 108 ? -4.255 -6.509 -8.108 1.00 97.50 108 GLY A CA 1
ATOM 879 C C . GLY A 1 108 ? -4.127 -7.971 -8.539 1.00 97.50 108 GLY A C 1
ATOM 880 O O . GLY A 1 108 ? -3.103 -8.383 -9.073 1.00 97.50 108 GLY A O 1
ATOM 881 N N . ARG A 1 109 ? -5.188 -8.754 -8.313 1.00 96.75 109 ARG A N 1
ATOM 882 C CA . ARG A 1 109 ? -5.271 -10.209 -8.565 1.00 96.75 109 ARG A CA 1
ATOM 883 C C . ARG A 1 109 ? -4.277 -11.055 -7.764 1.00 96.75 109 ARG A C 1
ATOM 885 O O . ARG A 1 109 ? -4.064 -12.219 -8.077 1.00 96.75 109 ARG A O 1
ATOM 892 N N . ILE A 1 110 ? -3.730 -10.503 -6.686 1.00 96.88 110 ILE A N 1
ATOM 893 C CA . ILE A 1 110 ? -2.760 -11.179 -5.826 1.00 96.88 110 ILE A CA 1
ATOM 894 C C . ILE A 1 110 ? -3.395 -11.593 -4.495 1.00 96.88 110 ILE A C 1
ATOM 896 O O . ILE A 1 110 ? -4.165 -10.841 -3.887 1.00 96.88 110 ILE A O 1
ATOM 900 N N . LYS A 1 111 ? -3.066 -12.802 -4.034 1.00 97.12 111 LYS A N 1
ATOM 901 C CA . LYS A 1 111 ? -3.318 -13.248 -2.659 1.00 97.12 111 LYS A CA 1
ATOM 902 C C . LYS A 1 111 ? -2.029 -13.073 -1.876 1.00 97.12 111 LYS A C 1
ATOM 904 O O . LYS A 1 111 ? -0.998 -13.583 -2.294 1.00 97.12 111 LYS A O 1
ATOM 909 N N . SER A 1 112 ? -2.098 -12.346 -0.769 1.00 96.62 112 SER A N 1
ATOM 910 C CA . SER A 1 112 ? -0.934 -12.075 0.066 1.00 96.62 112 SER A CA 1
ATOM 911 C C . SER A 1 112 ? -1.343 -11.833 1.517 1.00 96.62 112 SER A C 1
ATOM 913 O O . SER A 1 112 ? -2.508 -11.531 1.791 1.00 96.62 112 SER A O 1
ATOM 915 N N . VAL A 1 113 ? -0.393 -11.955 2.442 1.00 96.50 113 VAL A N 1
AT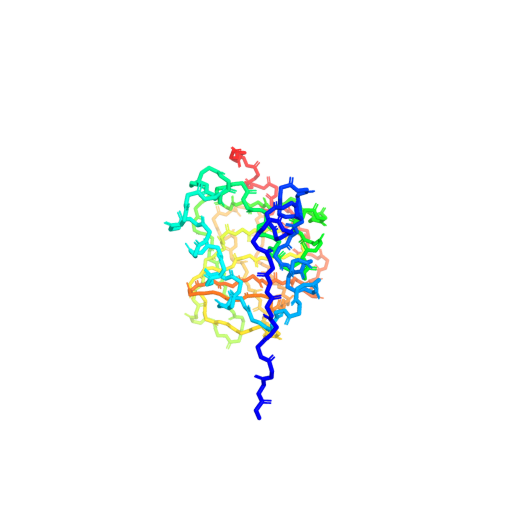OM 916 C CA . VAL A 1 113 ? -0.561 -11.638 3.867 1.00 96.50 113 VAL A CA 1
ATOM 917 C C . VAL A 1 113 ? 0.428 -10.561 4.316 1.00 96.50 113 VAL A C 1
ATOM 919 O O . VAL A 1 113 ? 1.521 -10.432 3.773 1.00 96.50 113 VAL A O 1
ATOM 922 N N . ARG A 1 114 ? 0.060 -9.763 5.326 1.00 96.00 114 ARG A N 1
ATOM 923 C CA . ARG A 1 114 ? 0.934 -8.700 5.856 1.00 96.00 114 ARG A CA 1
ATOM 924 C C . ARG A 1 114 ? 2.262 -9.295 6.342 1.00 96.00 114 ARG A C 1
ATOM 926 O O . ARG A 1 114 ? 2.265 -10.255 7.102 1.00 96.00 114 ARG A O 1
ATOM 933 N N . GLY A 1 115 ? 3.374 -8.689 5.932 1.00 95.81 115 GLY A N 1
ATOM 934 C CA . GLY A 1 115 ? 4.735 -9.135 6.247 1.00 95.81 115 GLY A CA 1
ATOM 935 C C . GLY A 1 115 ? 5.341 -10.109 5.232 1.00 95.81 115 GLY A C 1
ATOM 936 O O . GLY A 1 115 ? 6.547 -10.338 5.278 1.00 95.81 115 GLY A O 1
ATOM 937 N N . GLU A 1 116 ? 4.550 -10.643 4.301 1.00 97.88 116 GLU A N 1
ATOM 938 C CA . GLU A 1 116 ? 5.047 -11.510 3.233 1.00 97.88 116 GLU A CA 1
ATOM 939 C C . GLU A 1 116 ? 6.025 -10.759 2.324 1.00 97.88 116 GLU A C 1
ATOM 941 O O . GLU A 1 116 ? 5.750 -9.632 1.905 1.00 97.88 116 GLU A O 1
ATOM 946 N N . LYS A 1 117 ? 7.167 -11.384 2.024 1.00 98.19 117 LYS A N 1
ATOM 947 C CA . LYS A 1 117 ? 8.186 -10.848 1.117 1.00 98.19 117 LYS A CA 1
ATOM 948 C C . LYS A 1 117 ? 8.033 -11.476 -0.260 1.00 98.19 117 LYS A C 1
ATOM 950 O O . LYS A 1 117 ? 7.841 -12.685 -0.351 1.00 98.19 117 LYS A O 1
ATOM 955 N N . ARG A 1 118 ? 8.152 -10.666 -1.308 1.00 98.06 118 ARG A N 1
ATOM 956 C CA . ARG A 1 118 ? 8.118 -11.105 -2.708 1.00 98.06 118 ARG A CA 1
ATOM 957 C C . ARG A 1 118 ? 9.144 -10.345 -3.530 1.00 98.06 118 ARG A C 1
ATOM 959 O O . ARG A 1 118 ? 9.451 -9.196 -3.212 1.00 98.06 118 ARG A O 1
ATOM 966 N N . THR A 1 119 ? 9.611 -10.972 -4.600 1.00 98.31 119 THR A N 1
ATOM 967 C CA . THR A 1 119 ? 10.461 -10.331 -5.605 1.00 98.31 119 THR A CA 1
ATOM 968 C C . THR A 1 119 ? 9.627 -10.148 -6.861 1.00 98.31 119 THR A C 1
ATOM 970 O O . THR A 1 119 ? 9.234 -11.124 -7.498 1.00 98.31 119 THR A O 1
ATOM 973 N N . PHE A 1 120 ? 9.318 -8.900 -7.198 1.00 98.12 120 PHE A N 1
ATOM 974 C CA . PHE A 1 120 ? 8.490 -8.571 -8.351 1.00 98.12 120 PHE A CA 1
ATOM 975 C C . PHE A 1 120 ? 9.344 -8.316 -9.587 1.00 98.12 120 PHE A C 1
ATOM 977 O O . PHE A 1 120 ? 10.395 -7.689 -9.489 1.00 98.12 120 PHE A O 1
ATOM 984 N N . LEU A 1 121 ? 8.863 -8.754 -10.749 1.00 97.12 121 LEU A N 1
ATOM 985 C CA . LEU A 1 121 ? 9.439 -8.496 -12.067 1.00 97.12 121 LEU A CA 1
ATOM 986 C C . LEU A 1 121 ? 8.421 -7.729 -12.919 1.00 97.12 121 LEU A C 1
ATOM 988 O O . LEU A 1 121 ? 7.323 -8.230 -13.167 1.00 97.12 121 LEU A O 1
ATOM 992 N N . ILE A 1 122 ? 8.784 -6.536 -13.391 1.00 95.75 122 ILE A N 1
ATOM 993 C CA . ILE A 1 122 ? 7.951 -5.726 -14.288 1.00 95.75 122 ILE A CA 1
ATOM 994 C C . ILE A 1 122 ? 8.509 -5.827 -15.705 1.00 95.75 122 ILE A C 1
ATOM 996 O O . ILE A 1 122 ? 9.646 -5.430 -15.973 1.00 95.75 122 ILE A O 1
ATOM 1000 N N . LYS A 1 123 ? 7.685 -6.341 -16.623 1.00 91.50 123 LYS A N 1
ATOM 1001 C CA . LYS A 1 123 ? 7.992 -6.396 -18.055 1.00 91.50 123 LYS A CA 1
ATOM 1002 C C . LYS A 1 123 ? 7.433 -5.152 -18.735 1.00 91.50 123 LYS A C 1
ATOM 1004 O O . LYS A 1 123 ? 6.245 -5.082 -19.023 1.00 91.50 123 LYS A O 1
ATOM 1009 N N . ALA A 1 124 ? 8.294 -4.186 -19.024 1.00 83.31 124 ALA A N 1
ATOM 1010 C CA . ALA A 1 124 ? 7.923 -2.963 -19.735 1.00 83.31 124 ALA A CA 1
ATOM 1011 C C . ALA A 1 124 ? 7.980 -3.133 -21.271 1.00 83.31 124 ALA A C 1
ATOM 1013 O O . ALA A 1 124 ? 8.409 -2.229 -21.975 1.00 83.31 124 ALA A O 1
ATOM 1014 N N . LEU A 1 125 ? 7.575 -4.303 -21.787 1.00 73.81 125 LEU A N 1
ATOM 1015 C CA . LEU A 1 125 ? 7.764 -4.701 -23.194 1.00 73.81 125 LEU A CA 1
ATOM 1016 C C . LEU A 1 125 ? 7.035 -3.803 -24.203 1.00 73.81 125 LEU A C 1
ATOM 1018 O O . LEU A 1 125 ? 7.441 -3.740 -25.354 1.00 73.81 125 LEU A O 1
ATOM 1022 N N . GLU A 1 126 ? 5.981 -3.112 -23.776 1.00 72.56 126 GLU A N 1
ATOM 1023 C CA . GLU A 1 126 ? 5.212 -2.197 -24.630 1.00 72.56 126 GLU A CA 1
ATOM 1024 C C . GLU A 1 126 ? 5.817 -0.783 -24.696 1.00 72.56 126 GLU A C 1
ATOM 1026 O O . GLU A 1 126 ? 5.275 0.101 -25.357 1.00 72.56 126 GLU A O 1
ATOM 1031 N N . PHE A 1 127 ? 6.944 -0.545 -24.017 1.00 75.31 127 PHE A N 1
ATOM 1032 C CA . PHE A 1 127 ? 7.612 0.750 -23.981 1.00 75.31 127 PHE A CA 1
ATOM 1033 C C . PHE A 1 127 ? 9.017 0.617 -24.570 1.00 75.31 127 PHE A C 1
ATOM 1035 O O . PHE A 1 127 ? 9.912 0.114 -23.895 1.00 75.31 127 PHE A O 1
ATOM 1042 N N . ASP A 1 128 ? 9.202 1.123 -25.796 1.00 67.31 128 ASP A N 1
ATOM 1043 C CA . ASP A 1 128 ? 10.376 0.951 -26.686 1.00 67.31 128 ASP A CA 1
ATOM 1044 C C . ASP A 1 128 ? 11.770 1.292 -26.102 1.00 67.31 128 ASP A C 1
ATOM 1046 O O . ASP A 1 128 ? 12.790 1.120 -26.761 1.00 67.31 128 ASP A O 1
ATOM 1050 N N . GLU A 1 129 ? 11.865 1.732 -24.848 1.00 84.50 129 GLU A N 1
ATOM 1051 C CA . GLU A 1 129 ? 13.121 2.135 -24.203 1.00 84.50 129 GLU A CA 1
ATOM 1052 C C . GLU A 1 129 ? 13.286 1.598 -22.771 1.00 84.50 129 GLU A C 1
ATOM 1054 O O . GLU A 1 129 ? 14.298 1.874 -22.112 1.00 84.50 129 GLU A O 1
ATOM 1059 N N . MET A 1 130 ? 12.302 0.857 -22.250 1.00 88.44 130 MET A N 1
ATOM 1060 C CA . MET A 1 130 ? 12.349 0.353 -20.880 1.00 88.44 130 MET A CA 1
ATOM 1061 C C . MET A 1 130 ? 12.822 -1.093 -20.833 1.00 88.44 130 MET A C 1
ATOM 1063 O O . MET A 1 130 ? 12.236 -2.004 -21.413 1.00 88.44 130 MET A O 1
ATOM 1067 N N . GLN A 1 131 ? 13.885 -1.312 -20.066 1.00 92.81 131 GLN A N 1
ATOM 1068 C CA . GLN A 1 131 ? 14.348 -2.659 -19.766 1.00 92.81 131 GLN A CA 1
ATOM 1069 C C . GLN A 1 131 ? 13.453 -3.286 -18.699 1.00 92.81 131 GLN A C 1
ATOM 1071 O O . GLN A 1 131 ? 12.942 -2.596 -17.820 1.00 92.81 131 GLN A O 1
ATOM 1076 N N . THR A 1 132 ? 13.296 -4.608 -18.753 1.00 94.62 132 THR A N 1
ATOM 1077 C CA . THR A 1 132 ? 12.670 -5.363 -17.659 1.00 94.62 132 THR A CA 1
ATOM 1078 C C . THR A 1 132 ? 13.488 -5.165 -16.383 1.00 94.62 132 THR A C 1
ATOM 1080 O O . THR A 1 132 ? 14.717 -5.225 -16.417 1.00 94.62 132 THR A O 1
ATOM 1083 N N . PHE A 1 133 ? 12.816 -4.939 -15.257 1.00 96.50 133 PHE A N 1
ATOM 1084 C CA . PHE A 1 133 ? 13.474 -4.726 -13.970 1.00 96.50 133 PHE A CA 1
ATOM 1085 C C . PHE A 1 133 ? 12.727 -5.429 -12.837 1.00 96.50 133 PHE A C 1
ATOM 1087 O O . PHE A 1 133 ? 11.538 -5.737 -12.955 1.00 96.50 133 PHE A O 1
ATOM 1094 N N . SER A 1 134 ? 13.438 -5.690 -11.741 1.00 97.56 134 SER A N 1
ATOM 1095 C CA . SER A 1 134 ? 12.897 -6.345 -10.552 1.00 97.56 134 SER A CA 1
ATOM 1096 C C . SER A 1 134 ? 13.288 -5.638 -9.260 1.00 97.56 134 SER A C 1
ATOM 1098 O O . SER A 1 134 ? 14.222 -4.831 -9.223 1.00 97.56 134 SER A O 1
ATOM 1100 N N . PHE A 1 135 ? 12.540 -5.928 -8.201 1.00 98.31 135 PHE A N 1
ATOM 1101 C CA . PHE A 1 135 ? 12.786 -5.423 -6.855 1.00 98.31 135 PHE A CA 1
ATOM 1102 C C . PHE A 1 135 ? 12.145 -6.333 -5.805 1.00 98.31 135 PHE A C 1
ATOM 1104 O O . PHE A 1 135 ? 11.143 -7.002 -6.068 1.00 98.31 135 PHE A O 1
ATOM 1111 N N . ASP A 1 136 ? 12.698 -6.316 -4.596 1.00 98.50 136 ASP A N 1
ATOM 1112 C CA . ASP A 1 136 ? 12.110 -6.990 -3.443 1.00 98.50 136 ASP A CA 1
ATOM 1113 C C . ASP A 1 136 ? 11.151 -6.052 -2.726 1.00 98.50 136 ASP A C 1
ATOM 1115 O O . ASP A 1 136 ? 11.436 -4.863 -2.545 1.00 98.50 136 ASP A O 1
ATOM 1119 N N . ALA A 1 137 ? 10.033 -6.593 -2.258 1.00 98.44 137 ALA A N 1
ATOM 1120 C CA . ALA A 1 137 ? 9.043 -5.833 -1.526 1.00 98.44 137 ALA A CA 1
ATOM 1121 C C . ALA A 1 137 ? 8.383 -6.656 -0.415 1.00 98.44 137 ALA A C 1
ATOM 1123 O O . ALA A 1 137 ? 8.308 -7.883 -0.468 1.00 98.44 137 ALA A O 1
ATOM 1124 N N . VAL A 1 138 ? 7.869 -5.958 0.598 1.00 98.12 138 VAL A N 1
ATOM 1125 C CA . VAL A 1 138 ? 7.146 -6.548 1.730 1.00 98.12 138 VAL A CA 1
ATOM 1126 C C . VAL A 1 138 ? 5.696 -6.078 1.755 1.00 98.12 138 VAL A C 1
ATOM 1128 O O . VAL A 1 138 ? 5.416 -4.880 1.680 1.00 98.12 138 VAL A O 1
ATOM 1131 N N . CYS A 1 139 ? 4.760 -7.014 1.890 1.00 98.00 139 CYS A N 1
ATOM 1132 C CA . CYS A 1 139 ? 3.335 -6.726 1.971 1.00 98.00 139 CYS A CA 1
ATOM 1133 C C . CYS A 1 139 ? 3.028 -5.920 3.240 1.00 98.00 139 CYS A C 1
ATOM 1135 O O . CYS A 1 139 ? 3.283 -6.356 4.366 1.00 98.00 139 CYS A O 1
ATOM 1137 N N . ARG A 1 140 ? 2.467 -4.723 3.074 1.00 97.00 140 ARG A N 1
ATOM 1138 C CA . ARG A 1 140 ? 2.043 -3.846 4.177 1.00 97.00 140 ARG A CA 1
ATOM 1139 C C . ARG A 1 140 ? 0.580 -4.047 4.530 1.00 97.00 140 ARG A C 1
ATOM 1141 O O . ARG A 1 140 ? 0.216 -3.937 5.699 1.00 97.00 140 ARG A O 1
ATOM 1148 N N . TRP A 1 141 ? -0.241 -4.362 3.539 1.00 96.62 141 TRP A N 1
ATOM 1149 C CA . TRP A 1 141 ? -1.655 -4.658 3.708 1.00 96.62 141 TRP A CA 1
ATOM 1150 C C . TRP A 1 141 ? -2.143 -5.534 2.556 1.00 96.62 141 TRP A C 1
ATOM 1152 O O . TRP A 1 141 ? -1.640 -5.441 1.437 1.00 96.62 141 TRP A O 1
ATOM 1162 N N . ALA A 1 142 ? -3.165 -6.339 2.828 1.00 96.88 142 ALA A N 1
ATOM 1163 C CA . ALA A 1 142 ? -3.861 -7.135 1.830 1.00 96.88 142 ALA A CA 1
ATOM 1164 C C . ALA A 1 142 ? -5.374 -7.030 2.046 1.00 96.88 142 ALA A C 1
ATOM 1166 O O . ALA A 1 142 ? -5.857 -6.959 3.175 1.00 96.88 142 ALA A O 1
ATOM 1167 N N . ASN A 1 143 ? -6.118 -6.992 0.949 1.00 95.25 143 ASN A N 1
ATOM 1168 C CA . ASN A 1 143 ? -7.573 -7.029 0.887 1.00 95.25 143 ASN A CA 1
ATOM 1169 C C . ASN A 1 143 ? -7.978 -7.954 -0.275 1.00 95.25 143 ASN A C 1
ATOM 1171 O O . ASN A 1 143 ? -7.138 -8.331 -1.081 1.00 95.25 143 ASN A O 1
ATOM 1175 N N . ARG A 1 144 ? -9.249 -8.350 -0.369 1.00 92.06 144 ARG A N 1
ATOM 1176 C CA . ARG A 1 144 ? -9.797 -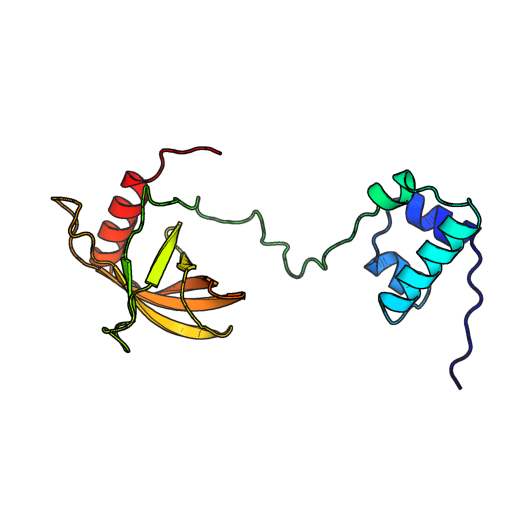9.293 -1.361 1.00 92.06 144 ARG A CA 1
ATOM 1177 C C . ARG A 1 144 ? -9.275 -9.033 -2.788 1.00 92.06 144 ARG A C 1
ATOM 1179 O O . ARG A 1 144 ? -9.815 -8.198 -3.505 1.00 92.06 144 ARG A O 1
ATOM 1186 N N . GLY A 1 145 ? -8.231 -9.769 -3.181 1.00 94.19 145 GLY A N 1
ATOM 1187 C CA . GLY A 1 145 ? -7.597 -9.696 -4.502 1.00 94.19 145 GLY A CA 1
ATOM 1188 C C . GLY A 1 145 ? -6.683 -8.488 -4.743 1.00 94.19 145 GLY A C 1
ATOM 1189 O O . GLY A 1 145 ? -6.356 -8.218 -5.894 1.00 94.19 145 GLY A O 1
ATOM 1190 N N . MET A 1 146 ? -6.284 -7.744 -3.711 1.00 97.44 146 MET A N 1
ATOM 1191 C CA . MET A 1 146 ? -5.343 -6.626 -3.814 1.00 97.44 146 MET A CA 1
ATOM 1192 C C . MET A 1 146 ? -4.379 -6.614 -2.634 1.00 97.44 146 MET A C 1
ATOM 1194 O O . MET A 1 146 ? -4.786 -6.823 -1.494 1.00 97.44 146 MET A O 1
ATOM 1198 N N . ALA A 1 147 ? -3.128 -6.254 -2.874 1.00 97.88 147 ALA A N 1
ATOM 1199 C CA . ALA A 1 147 ? -2.172 -6.018 -1.803 1.00 97.88 147 ALA A CA 1
ATOM 1200 C C . ALA A 1 147 ? -1.273 -4.824 -2.118 1.00 97.88 147 ALA A C 1
ATOM 1202 O O . ALA A 1 147 ? -0.989 -4.521 -3.276 1.00 97.88 147 ALA A O 1
ATOM 1203 N N . GLY A 1 148 ? -0.864 -4.119 -1.067 1.00 97.62 148 GLY A N 1
ATOM 1204 C CA . GLY A 1 148 ? 0.113 -3.044 -1.147 1.00 97.62 148 GLY A CA 1
ATOM 1205 C C . GLY A 1 148 ? 1.436 -3.504 -0.567 1.00 97.62 148 GLY A C 1
ATOM 1206 O O . GLY A 1 148 ? 1.489 -3.946 0.581 1.00 97.62 148 GLY A O 1
ATOM 1207 N N . PHE A 1 149 ? 2.499 -3.353 -1.341 1.00 97.94 149 PHE A N 1
ATOM 1208 C CA . PHE A 1 149 ? 3.852 -3.728 -0.974 1.00 97.94 149 PHE A CA 1
ATOM 1209 C C . PHE A 1 149 ? 4.733 -2.484 -0.863 1.00 97.94 149 PHE A C 1
ATOM 1211 O O . PHE A 1 149 ? 4.591 -1.544 -1.643 1.00 97.94 149 PHE A O 1
ATOM 1218 N N . ALA A 1 150 ? 5.634 -2.479 0.116 1.00 97.12 150 ALA A N 1
ATOM 1219 C CA . ALA A 1 150 ? 6.702 -1.491 0.226 1.00 97.12 150 ALA A CA 1
ATOM 1220 C C . ALA A 1 150 ? 7.986 -2.085 -0.350 1.00 97.12 150 ALA A C 1
ATOM 1222 O O . ALA A 1 150 ? 8.352 -3.196 0.038 1.00 97.12 150 ALA A O 1
ATOM 1223 N N . ILE A 1 151 ? 8.655 -1.358 -1.239 1.00 98.06 151 ILE A N 1
ATOM 1224 C CA . ILE A 1 151 ? 9.920 -1.781 -1.843 1.00 98.06 151 ILE A CA 1
ATOM 1225 C C . ILE A 1 151 ? 11.000 -1.758 -0.758 1.00 98.06 151 ILE A C 1
ATOM 1227 O O . ILE A 1 151 ? 11.181 -0.760 -0.064 1.00 98.06 151 ILE A O 1
ATOM 1231 N N . THR A 1 152 ? 11.691 -2.880 -0.577 1.00 97.94 152 THR A N 1
ATOM 1232 C CA . THR A 1 152 ? 12.739 -3.048 0.442 1.00 97.94 152 THR A CA 1
ATOM 1233 C C . THR A 1 152 ? 14.139 -3.105 -0.148 1.00 97.94 152 THR A C 1
ATOM 1235 O O . THR A 1 152 ? 15.093 -2.770 0.546 1.00 97.94 152 THR A O 1
ATOM 1238 N N . SER A 1 153 ? 14.274 -3.537 -1.402 1.00 97.56 153 SER A N 1
ATOM 1239 C CA . SER A 1 153 ? 15.554 -3.615 -2.106 1.00 97.56 153 SER A CA 1
ATOM 1240 C C . SER A 1 153 ? 15.325 -3.449 -3.603 1.00 97.56 153 SER A C 1
ATOM 1242 O O . SER A 1 153 ? 14.417 -4.057 -4.166 1.00 97.56 153 SER A O 1
ATOM 1244 N N . ILE A 1 154 ? 16.143 -2.623 -4.245 1.00 98.12 154 ILE A N 1
ATOM 1245 C CA . ILE A 1 154 ? 16.126 -2.393 -5.688 1.00 98.12 154 ILE A CA 1
ATOM 1246 C C . ILE A 1 154 ? 17.544 -2.032 -6.132 1.00 98.12 154 ILE A C 1
ATOM 1248 O O . ILE A 1 154 ? 18.244 -1.282 -5.448 1.00 98.12 154 ILE A O 1
ATOM 1252 N N . SER A 1 155 ? 17.997 -2.578 -7.260 1.00 97.81 155 SER A N 1
ATOM 1253 C CA . SER A 1 155 ? 19.315 -2.223 -7.792 1.00 97.81 155 SER A CA 1
ATOM 1254 C C . SER A 1 155 ? 19.312 -0.787 -8.343 1.00 97.81 155 SER A C 1
ATOM 1256 O O . SER A 1 155 ? 18.263 -0.295 -8.767 1.00 97.81 155 SER A O 1
ATOM 1258 N N . PRO A 1 156 ? 20.467 -0.096 -8.411 1.00 97.12 156 PRO A N 1
ATOM 1259 C CA . PRO A 1 156 ? 20.525 1.263 -8.954 1.00 97.12 156 PRO A CA 1
ATOM 1260 C C . PRO A 1 156 ? 19.997 1.374 -10.392 1.00 97.12 156 PRO A C 1
ATOM 1262 O O . PRO A 1 156 ? 19.289 2.322 -10.725 1.00 97.12 156 PRO A O 1
ATOM 1265 N N . SER A 1 157 ? 20.288 0.385 -11.242 1.00 95.88 157 SER A N 1
ATOM 1266 C CA . SER A 1 157 ? 19.775 0.344 -12.615 1.00 95.88 157 SER A CA 1
ATOM 1267 C C . SER A 1 157 ? 18.261 0.124 -12.654 1.00 95.88 157 SER A C 1
ATOM 1269 O O . SER A 1 157 ? 17.571 0.822 -13.396 1.00 95.88 157 SER A O 1
ATOM 1271 N N . ALA A 1 158 ? 17.724 -0.776 -11.823 1.00 96.75 158 ALA A N 1
ATOM 1272 C CA . ALA A 1 158 ? 16.284 -0.996 -11.704 1.00 96.75 158 ALA A CA 1
ATOM 1273 C C . ALA A 1 158 ? 15.554 0.241 -11.155 1.00 96.75 158 ALA A C 1
ATOM 1275 O O . ALA A 1 158 ? 14.469 0.562 -11.629 1.00 96.75 158 ALA A O 1
ATOM 1276 N N . ALA A 1 159 ? 16.159 0.987 -10.227 1.00 96.50 159 ALA A N 1
ATOM 1277 C CA . ALA A 1 159 ? 15.597 2.233 -9.707 1.00 96.50 159 ALA A CA 1
ATOM 1278 C C . ALA A 1 159 ? 15.476 3.316 -10.795 1.00 96.50 159 ALA A C 1
ATOM 1280 O O . ALA A 1 159 ? 14.476 4.033 -10.851 1.00 96.50 159 ALA A O 1
ATOM 1281 N N . ILE A 1 160 ? 16.452 3.402 -11.710 1.00 95.38 160 ILE A N 1
ATOM 1282 C CA . ILE A 1 160 ? 16.371 4.289 -12.883 1.00 95.38 160 ILE A CA 1
ATOM 1283 C C . ILE A 1 160 ? 15.200 3.878 -13.788 1.00 95.38 160 ILE A C 1
ATOM 1285 O O . ILE A 1 160 ? 14.445 4.747 -14.229 1.00 95.38 160 ILE A O 1
ATOM 1289 N N . GLN A 1 161 ? 15.019 2.576 -14.040 1.00 95.25 161 GLN A N 1
ATOM 1290 C CA . GLN A 1 161 ? 13.894 2.075 -14.842 1.00 95.25 161 GLN A CA 1
ATOM 1291 C C . GLN A 1 161 ? 12.548 2.338 -14.160 1.00 95.25 161 GLN A C 1
ATOM 1293 O O . GLN A 1 161 ? 11.637 2.846 -14.805 1.00 95.25 161 GLN A O 1
ATOM 1298 N N . LEU A 1 162 ? 12.442 2.106 -12.848 1.00 95.12 162 LEU A N 1
ATOM 1299 C CA . LEU A 1 162 ? 11.251 2.419 -12.058 1.00 95.12 162 LEU A CA 1
ATOM 1300 C C . LEU A 1 162 ? 10.887 3.905 -12.155 1.00 95.12 162 LEU A C 1
ATOM 1302 O O . LEU A 1 162 ? 9.728 4.246 -12.373 1.00 95.12 162 LEU A O 1
ATOM 1306 N N . LYS A 1 163 ? 11.870 4.805 -12.055 1.00 94.12 163 LYS A N 1
ATOM 1307 C CA . LYS A 1 163 ? 11.628 6.247 -12.174 1.00 94.12 163 LYS A CA 1
ATOM 1308 C C . LYS A 1 163 ? 11.144 6.643 -13.571 1.00 94.12 163 LYS A C 1
ATOM 1310 O O . LYS A 1 163 ? 10.217 7.441 -13.696 1.00 94.12 163 LYS A O 1
ATOM 1315 N N . ARG A 1 164 ? 11.740 6.070 -14.623 1.00 93.00 164 ARG A N 1
ATOM 1316 C CA . ARG A 1 164 ? 11.277 6.253 -16.012 1.00 93.00 164 ARG A CA 1
ATOM 1317 C C . ARG A 1 164 ? 9.852 5.737 -16.193 1.00 93.00 164 ARG A C 1
ATOM 1319 O O . ARG A 1 164 ? 9.036 6.434 -16.789 1.00 93.00 164 ARG A O 1
ATOM 1326 N N . PHE A 1 165 ? 9.562 4.565 -15.630 1.00 91.75 165 PHE A N 1
ATOM 1327 C CA . PHE A 1 165 ? 8.242 3.950 -15.632 1.00 91.75 165 PHE A CA 1
ATOM 1328 C C . PHE A 1 165 ? 7.211 4.877 -14.984 1.00 91.75 165 PHE A C 1
ATOM 1330 O O . PHE A 1 165 ? 6.249 5.258 -15.637 1.00 91.75 165 PHE A O 1
ATOM 1337 N N . ILE A 1 166 ? 7.453 5.333 -13.751 1.00 92.69 166 ILE A N 1
ATOM 1338 C CA . ILE A 1 166 ? 6.566 6.253 -13.019 1.00 92.69 166 ILE A CA 1
ATOM 1339 C C . ILE A 1 166 ? 6.287 7.519 -13.839 1.00 92.69 166 ILE A C 1
ATOM 1341 O O . ILE A 1 166 ? 5.125 7.851 -14.055 1.00 92.69 166 ILE A O 1
ATOM 1345 N N . ASN A 1 167 ? 7.331 8.178 -14.354 1.00 90.25 167 ASN A N 1
ATOM 1346 C CA . ASN A 1 167 ? 7.206 9.437 -15.099 1.00 90.25 167 ASN A CA 1
ATOM 1347 C C . ASN A 1 167 ? 6.416 9.315 -16.412 1.00 90.25 167 ASN A C 1
ATOM 1349 O O . ASN A 1 167 ? 5.922 10.320 -16.920 1.00 90.25 167 ASN A O 1
ATOM 1353 N N . ARG A 1 168 ? 6.299 8.109 -16.977 1.00 86.88 168 ARG A N 1
ATOM 1354 C CA . ARG A 1 168 ? 5.535 7.861 -18.207 1.00 86.88 168 ARG A CA 1
ATOM 1355 C C . ARG A 1 168 ? 4.019 7.883 -17.962 1.00 86.88 168 ARG A C 1
ATOM 1357 O O . ARG A 1 168 ? 3.271 8.168 -18.890 1.00 86.88 168 ARG A O 1
ATOM 1364 N N . PHE A 1 169 ? 3.569 7.598 -16.738 1.00 77.31 169 PHE A N 1
ATOM 1365 C CA . PHE A 1 169 ? 2.153 7.374 -16.412 1.00 77.31 169 PHE A CA 1
ATOM 1366 C C . PHE A 1 169 ? 1.486 8.499 -15.606 1.00 77.31 169 PHE A C 1
ATOM 1368 O O . PHE A 1 169 ? 0.328 8.377 -15.215 1.00 77.31 169 PHE A O 1
ATOM 1375 N N . THR A 1 170 ? 2.175 9.609 -15.354 1.00 65.56 170 THR A N 1
ATOM 1376 C CA . THR A 1 170 ? 1.722 10.658 -14.422 1.00 65.56 170 THR A CA 1
ATOM 1377 C C . THR A 1 170 ? 0.631 11.609 -14.963 1.00 65.56 170 THR A C 1
ATOM 1379 O O . THR A 1 170 ? 0.586 12.758 -14.539 1.00 65.56 170 THR A O 1
ATOM 1382 N N . PHE A 1 171 ? -0.255 11.197 -15.881 1.00 56.16 171 PHE A N 1
ATOM 1383 C CA . PHE A 1 171 ? -1.122 12.144 -16.620 1.00 56.16 171 PHE A CA 1
ATOM 1384 C C . PHE A 1 171 ? -2.631 12.112 -16.333 1.00 56.16 171 PHE A C 1
ATOM 1386 O O . PHE A 1 171 ? -3.390 12.756 -17.053 1.00 56.16 171 PHE A O 1
ATOM 1393 N N . CYS A 1 172 ? -3.094 11.465 -15.264 1.00 48.19 172 CYS A N 1
ATOM 1394 C CA . CYS A 1 172 ? -4.465 11.683 -14.788 1.00 48.19 172 CYS A CA 1
ATOM 1395 C C . CYS A 1 172 ? -4.431 12.168 -13.340 1.00 48.19 172 CYS A C 1
ATOM 1397 O O . CYS A 1 172 ? -4.240 11.379 -12.414 1.00 48.19 172 CYS A O 1
ATOM 1399 N N . GLU A 1 173 ? -4.558 13.483 -13.160 1.00 51.09 173 GLU A N 1
ATOM 1400 C CA . GLU A 1 173 ? -5.034 14.034 -11.893 1.00 51.09 173 GLU A CA 1
ATOM 1401 C C . GLU A 1 173 ? -6.523 13.669 -11.793 1.00 51.09 173 GLU A C 1
ATOM 1403 O O . GLU A 1 173 ? -7.274 13.950 -12.728 1.00 51.09 173 GLU A O 1
ATOM 1408 N N . ASP A 1 174 ? -6.903 12.947 -10.732 1.00 49.97 174 ASP A N 1
ATOM 1409 C CA . ASP A 1 174 ? -8.314 12.761 -10.358 1.00 49.97 174 ASP A CA 1
ATOM 1410 C C . ASP A 1 174 ? -8.880 14.088 -9.822 1.00 49.97 174 ASP A C 1
ATOM 1412 O O . ASP A 1 174 ? -8.132 14.780 -9.086 1.00 49.97 174 ASP A O 1
#

Secondary structure (DSSP, 8-state):
----PPPPHHHHHHHHHTT--HHHHHHHHT--SHHHHHHHHHHHHHTTSS-HHHHHT-------S-S-SS--SSPPBPPSS-EEEEETTEEEEEEEEEEE-SSEEEEES----TT-EEEEEE--TTSTTPPPEEEEEEEEEEETTEEEEEEEEE-HHHHHHHHHHHHHS-----

Sequence (174 aa):
MTCRKRIRAQDFVREFRAGMTDVQLMKIFGLTSTEQLNSIFRKLLDSGILNEFDLANRTTERIPDVVDRDLRRFRRSKPLGNVPVYDMNDVFSEFIVMDISEDGIKVGRIKSVRGEKRTFLIKALEFDEMQTFSFDAVCRWANRGMAGFAITSISPSAAIQLKRFINRFTFCED

Foldseek 3Di:
DDDDDDDDLVVLVVCLVVVDAPVRSCVVSVNPDVVVVVVSVVVCCVVVVDDVVSVVSHPHPPPPCPPPPPVPVWDKFAAPDFFWKAFPVGRVDTWGFGIDTLFKTKIFQDDDDAFDKTKIWTDPPVDPPADIFIFIWGWHDDDDRMTMTTTDGGDPVRSVRSVVVRVVGRPDDD